Protein AF-A0A357FUF0-F1 (afdb_monomer_lite)

Structure (mmCIF, N/CA/C/O backbone):
data_AF-A0A357FUF0-F1
#
_entry.id   AF-A0A357FUF0-F1
#
loop_
_atom_site.group_PDB
_atom_site.id
_atom_site.type_symbol
_atom_site.label_atom_id
_atom_site.label_alt_id
_atom_site.label_comp_id
_atom_site.label_asym_id
_atom_site.label_entity_id
_atom_site.label_seq_id
_atom_site.pdbx_PDB_ins_code
_atom_site.Cartn_x
_atom_site.Cartn_y
_atom_site.Cartn_z
_atom_site.occupancy
_atom_site.B_iso_or_equiv
_atom_site.auth_seq_id
_atom_site.auth_comp_id
_atom_site.auth_asym_id
_atom_site.auth_atom_id
_atom_site.pdbx_PDB_model_num
ATOM 1 N N . MET A 1 1 ? -9.479 -7.130 1.303 1.00 81.88 1 MET A N 1
ATOM 2 C CA . MET A 1 1 ? -8.203 -7.335 2.029 1.00 81.88 1 MET A CA 1
ATOM 3 C C . MET A 1 1 ? -7.436 -8.595 1.611 1.00 81.88 1 MET A C 1
ATOM 5 O O . MET A 1 1 ? -6.288 -8.447 1.226 1.00 81.88 1 MET A O 1
ATOM 9 N N . ALA A 1 2 ? -8.025 -9.802 1.608 1.00 84.75 2 ALA A N 1
ATOM 10 C CA . ALA A 1 2 ? -7.302 -11.051 1.283 1.00 84.75 2 ALA A CA 1
ATOM 11 C C . ALA A 1 2 ? -6.553 -11.042 -0.071 1.00 84.75 2 ALA A C 1
ATOM 13 O O . ALA A 1 2 ? -5.430 -11.523 -0.164 1.00 84.75 2 ALA A O 1
ATOM 14 N N . VAL A 1 3 ? -7.141 -10.434 -1.108 1.00 88.31 3 VAL A N 1
ATOM 15 C CA . VAL A 1 3 ? -6.499 -10.277 -2.428 1.00 88.31 3 VAL A CA 1
ATOM 16 C C . VAL A 1 3 ? -5.234 -9.406 -2.349 1.00 88.31 3 VAL A C 1
ATOM 18 O O . VAL A 1 3 ? -4.239 -9.716 -2.996 1.00 88.31 3 VAL A O 1
ATOM 21 N N . ILE A 1 4 ? -5.249 -8.348 -1.527 1.00 91.12 4 ILE A N 1
ATOM 22 C CA . ILE A 1 4 ? -4.094 -7.457 -1.325 1.00 91.12 4 ILE A CA 1
ATOM 23 C C . ILE A 1 4 ? -2.978 -8.213 -0.594 1.00 91.12 4 ILE A C 1
ATOM 25 O O . ILE A 1 4 ? -1.833 -8.165 -1.030 1.00 91.12 4 ILE A O 1
ATOM 29 N N . ALA A 1 5 ? -3.312 -8.966 0.460 1.00 91.56 5 ALA A N 1
ATOM 30 C CA . ALA A 1 5 ? -2.346 -9.792 1.188 1.00 91.56 5 ALA A CA 1
ATOM 31 C C . ALA A 1 5 ? -1.693 -10.854 0.280 1.00 91.56 5 ALA A C 1
ATOM 33 O O . ALA A 1 5 ? -0.474 -10.992 0.255 1.00 91.56 5 ALA A O 1
ATOM 34 N N . GLN A 1 6 ? -2.476 -11.543 -0.557 1.00 91.88 6 GLN A N 1
ATOM 35 C CA . GLN A 1 6 ? -1.937 -12.506 -1.525 1.00 91.88 6 GLN A CA 1
ATOM 36 C C . GLN A 1 6 ? -1.002 -11.847 -2.557 1.00 91.88 6 GLN A C 1
ATOM 38 O O . GLN A 1 6 ? 0.036 -12.413 -2.919 1.00 91.88 6 GLN A O 1
ATOM 43 N N . ALA A 1 7 ? -1.361 -10.653 -3.037 1.00 92.88 7 ALA A N 1
ATOM 44 C CA . ALA A 1 7 ? -0.522 -9.890 -3.952 1.00 92.88 7 ALA A CA 1
ATOM 45 C C . ALA A 1 7 ? 0.784 -9.439 -3.279 1.00 92.88 7 ALA A C 1
ATOM 47 O O . ALA A 1 7 ? 1.831 -9.515 -3.914 1.00 92.88 7 ALA A O 1
ATOM 48 N N . LEU A 1 8 ? 0.749 -9.051 -1.999 1.00 94.44 8 LEU A N 1
ATOM 49 C CA . LEU A 1 8 ? 1.936 -8.706 -1.206 1.00 94.44 8 LEU A CA 1
ATOM 50 C C . LEU A 1 8 ? 2.911 -9.884 -1.074 1.00 94.44 8 LEU A C 1
ATOM 52 O O . LEU A 1 8 ? 4.108 -9.705 -1.290 1.00 94.44 8 LEU A O 1
ATOM 56 N N . GLU A 1 9 ? 2.416 -11.093 -0.800 1.00 93.88 9 GLU A N 1
ATOM 57 C CA . GLU A 1 9 ? 3.269 -12.291 -0.732 1.00 93.88 9 GLU A CA 1
ATOM 58 C C . GLU A 1 9 ? 3.878 -12.646 -2.095 1.00 93.88 9 GLU A C 1
ATOM 60 O O . GLU A 1 9 ? 5.072 -12.941 -2.209 1.00 93.88 9 GLU A O 1
ATOM 65 N N . THR A 1 10 ? 3.081 -12.543 -3.162 1.00 93.62 10 THR A N 1
ATOM 66 C CA . THR A 1 10 ? 3.567 -12.741 -4.536 1.00 93.62 10 THR A CA 1
ATOM 67 C C . THR A 1 10 ? 4.626 -11.699 -4.900 1.00 93.62 10 THR A C 1
ATOM 69 O O . THR A 1 10 ? 5.657 -12.037 -5.485 1.00 93.62 10 THR A O 1
ATOM 72 N N . PHE A 1 11 ? 4.397 -10.438 -4.526 1.00 94.56 11 PHE A N 1
ATOM 73 C CA . PHE A 1 11 ? 5.322 -9.334 -4.748 1.00 94.56 11 PHE A CA 1
ATOM 74 C C . PHE A 1 11 ? 6.657 -9.592 -4.046 1.00 94.56 11 PHE A C 1
ATOM 76 O O . PHE A 1 11 ? 7.698 -9.610 -4.702 1.00 94.56 11 PHE A O 1
ATOM 83 N N . LYS A 1 12 ? 6.636 -9.893 -2.742 1.00 93.00 12 LYS A N 1
ATOM 84 C CA . LYS A 1 12 ? 7.844 -10.206 -1.969 1.00 93.00 12 LYS A CA 1
ATOM 85 C C . LYS A 1 12 ? 8.615 -11.384 -2.554 1.00 93.00 12 LYS A C 1
ATOM 87 O O . LYS A 1 12 ? 9.836 -11.311 -2.672 1.00 93.00 12 LYS A O 1
ATOM 92 N N . SER A 1 13 ? 7.927 -12.443 -2.986 1.00 93.19 13 SER A N 1
ATOM 93 C CA . SER A 1 13 ? 8.583 -13.587 -3.630 1.00 93.19 13 SER A CA 1
ATOM 94 C C . SER A 1 13 ? 9.280 -13.223 -4.946 1.00 93.19 13 SER A C 1
ATOM 96 O O . SER A 1 13 ? 10.285 -13.850 -5.278 1.00 93.19 13 SER A O 1
ATOM 98 N N . LYS A 1 14 ? 8.749 -12.264 -5.716 1.00 92.56 14 LYS A N 1
ATOM 99 C CA . LYS A 1 14 ? 9.326 -11.839 -7.002 1.00 92.56 14 LYS A CA 1
ATOM 100 C C . LYS A 1 14 ? 10.436 -10.800 -6.836 1.00 92.56 14 LYS A C 1
ATOM 102 O O . LYS A 1 14 ? 11.434 -10.863 -7.550 1.00 92.56 14 LYS A O 1
ATOM 107 N N . PHE A 1 15 ? 10.261 -9.849 -5.921 1.00 90.94 15 PHE A N 1
ATOM 108 C CA . PHE A 1 15 ? 11.096 -8.647 -5.835 1.00 90.94 15 PHE A CA 1
ATOM 109 C C . PHE A 1 15 ? 11.961 -8.565 -4.569 1.00 90.94 15 PHE A C 1
ATOM 111 O O . PHE A 1 15 ? 12.788 -7.663 -4.454 1.00 90.94 15 PHE A O 1
ATOM 118 N N . GLY A 1 16 ? 11.828 -9.526 -3.652 1.00 89.62 16 GLY A N 1
ATOM 119 C CA . GLY A 1 16 ? 12.708 -9.718 -2.496 1.00 89.62 16 GLY A CA 1
ATOM 120 C C . GLY A 1 16 ? 12.290 -8.991 -1.217 1.00 89.62 16 GLY A C 1
ATOM 121 O O . GLY A 1 16 ? 12.821 -9.311 -0.157 1.00 89.62 16 GLY A O 1
ATOM 122 N N . ASP A 1 17 ? 11.338 -8.060 -1.287 1.00 91.38 17 ASP A N 1
ATOM 123 C CA . ASP A 1 17 ? 10.790 -7.348 -0.128 1.00 91.38 17 ASP A CA 1
ATOM 124 C C . ASP A 1 17 ? 9.350 -6.881 -0.415 1.00 91.38 17 ASP A C 1
ATOM 126 O O . ASP A 1 17 ? 8.888 -6.932 -1.559 1.00 91.38 17 ASP A O 1
ATOM 130 N N . TYR A 1 18 ? 8.631 -6.434 0.613 1.00 93.25 18 TYR A N 1
ATOM 131 C CA . TYR A 1 18 ? 7.331 -5.784 0.444 1.00 93.25 18 TYR A CA 1
ATOM 132 C C . TYR A 1 18 ? 7.490 -4.351 -0.101 1.00 93.25 18 TYR A C 1
ATOM 134 O O . TYR A 1 18 ? 8.562 -3.764 0.039 1.00 93.25 18 TYR A O 1
ATOM 142 N N . PRO A 1 19 ? 6.445 -3.748 -0.699 1.00 93.94 19 PRO A N 1
ATOM 143 C CA . PRO A 1 19 ? 6.462 -2.348 -1.132 1.00 93.94 19 PRO A CA 1
ATOM 144 C C . PRO A 1 19 ? 6.900 -1.391 -0.016 1.00 93.94 19 PRO A C 1
ATOM 146 O O . PRO A 1 19 ? 6.288 -1.377 1.057 1.00 93.94 19 PRO A O 1
ATOM 149 N N . TRP A 1 20 ? 7.929 -0.574 -0.250 1.00 92.00 20 TRP A N 1
ATOM 150 C CA . TRP A 1 20 ? 8.370 0.455 0.694 1.00 92.00 20 TRP A CA 1
ATOM 151 C C . TRP A 1 20 ? 7.418 1.639 0.605 1.00 92.00 20 TRP A C 1
ATOM 153 O O . TRP A 1 20 ? 7.575 2.550 -0.208 1.00 92.00 20 TRP A O 1
ATOM 163 N N . VAL A 1 21 ? 6.372 1.578 1.421 1.00 90.00 21 VAL A N 1
ATOM 164 C CA . VAL A 1 21 ? 5.372 2.628 1.523 1.00 90.00 21 VAL A CA 1
ATOM 165 C C . VAL A 1 21 ? 5.160 2.951 2.994 1.00 90.00 21 VAL A C 1
ATOM 167 O O . VAL A 1 21 ? 4.726 2.107 3.783 1.00 90.00 21 VAL A O 1
ATOM 170 N N . GLY A 1 22 ? 5.492 4.189 3.349 1.00 84.06 22 GLY A N 1
ATOM 171 C CA . GLY A 1 22 ? 5.291 4.731 4.684 1.00 84.06 22 GLY A CA 1
ATOM 172 C C . GLY A 1 22 ? 3.895 5.321 4.862 1.00 84.06 22 GLY A C 1
ATOM 173 O O . GLY A 1 22 ? 3.247 5.755 3.906 1.00 84.06 22 GLY A O 1
ATOM 174 N N . ASN A 1 23 ? 3.458 5.382 6.116 1.00 87.88 23 ASN A N 1
ATOM 175 C CA . ASN A 1 23 ? 2.333 6.203 6.534 1.00 87.88 23 ASN A CA 1
ATOM 176 C C . ASN A 1 23 ? 2.728 6.925 7.834 1.00 87.88 23 ASN A C 1
ATOM 178 O O . ASN A 1 23 ? 2.756 6.287 8.885 1.00 87.88 23 ASN A O 1
ATOM 182 N N . PRO A 1 24 ? 3.067 8.226 7.779 1.00 83.75 24 PRO A N 1
ATOM 183 C CA . PRO A 1 24 ? 3.619 8.926 8.937 1.00 83.75 24 PRO A CA 1
ATOM 184 C C . PRO A 1 24 ? 2.588 9.145 10.052 1.00 83.75 24 PRO A C 1
ATOM 186 O O . PRO A 1 24 ? 2.967 9.299 11.210 1.00 83.75 24 PRO A O 1
ATOM 189 N N . ASP A 1 25 ? 1.294 9.170 9.717 1.00 89.69 25 ASP A N 1
ATOM 190 C CA . ASP A 1 25 ? 0.205 9.347 10.677 1.00 89.69 25 ASP A CA 1
ATOM 191 C C . ASP A 1 25 ? -1.109 8.813 10.090 1.00 89.69 25 ASP A C 1
ATOM 193 O O . ASP A 1 25 ? -1.676 9.423 9.175 1.00 89.69 25 ASP A O 1
ATOM 197 N N . VAL A 1 26 ? -1.600 7.689 10.627 1.00 91.31 26 VAL A N 1
ATOM 198 C CA . VAL A 1 26 ? -2.821 7.019 10.151 1.00 91.31 26 VAL A CA 1
ATOM 199 C C . VAL A 1 26 ? -4.104 7.748 10.553 1.00 91.31 26 VAL A C 1
ATOM 201 O O . VAL A 1 26 ? -5.164 7.458 9.994 1.00 91.31 26 VAL A O 1
ATOM 204 N N . SER A 1 27 ? -4.031 8.711 11.477 1.00 92.50 27 SER A N 1
ATOM 205 C CA . SER A 1 27 ? -5.185 9.539 11.846 1.00 92.50 27 SER A CA 1
ATOM 206 C C . SER A 1 27 ? -5.544 10.549 10.752 1.00 92.50 27 SER A C 1
ATOM 208 O O . SER A 1 27 ? -6.679 11.021 10.680 1.00 92.50 27 SER A O 1
ATOM 210 N N . VAL A 1 28 ? -4.604 10.841 9.845 1.00 94.06 28 VAL A N 1
ATOM 211 C CA . VAL A 1 28 ? -4.774 11.802 8.753 1.00 94.06 28 VAL A CA 1
ATOM 212 C C . VAL A 1 28 ? -5.232 11.082 7.474 1.00 94.06 28 VAL A C 1
ATOM 214 O O . VAL A 1 28 ? -4.451 10.337 6.872 1.00 94.06 28 VAL A O 1
ATOM 217 N N . PRO A 1 29 ? -6.451 11.345 6.956 1.00 92.19 29 PRO A N 1
ATOM 218 C CA . PRO A 1 29 ? -6.970 10.661 5.767 1.00 92.19 29 PRO A CA 1
ATOM 219 C C . PRO A 1 29 ? -6.086 10.798 4.523 1.00 92.19 29 PRO A C 1
ATOM 221 O O . PRO A 1 29 ? -5.932 9.842 3.770 1.00 92.19 29 PRO A O 1
ATOM 224 N N . ALA A 1 30 ? -5.458 11.960 4.321 1.00 92.44 30 ALA A N 1
ATOM 225 C CA . ALA A 1 30 ? -4.557 12.177 3.191 1.00 92.44 30 ALA A CA 1
ATOM 226 C C . ALA A 1 30 ? -3.350 11.222 3.215 1.00 92.44 30 ALA A C 1
ATOM 228 O O . ALA A 1 30 ? -2.961 10.706 2.169 1.00 92.44 30 ALA A O 1
ATOM 229 N N . ASN A 1 31 ? -2.801 10.927 4.398 1.00 92.50 31 ASN A N 1
ATOM 230 C CA . ASN A 1 31 ? -1.686 9.992 4.538 1.00 92.50 31 ASN A CA 1
ATOM 231 C C . ASN A 1 31 ? -2.122 8.560 4.219 1.00 92.50 31 ASN A C 1
ATOM 233 O O . ASN A 1 31 ? -1.425 7.867 3.482 1.00 92.50 31 ASN A O 1
ATOM 237 N N . ARG A 1 32 ? -3.304 8.142 4.699 1.00 92.62 32 ARG A N 1
ATOM 238 C CA . ARG A 1 32 ? -3.899 6.831 4.373 1.00 92.62 32 ARG A CA 1
ATOM 239 C C . ARG A 1 32 ? -4.138 6.666 2.874 1.00 92.62 32 ARG A C 1
ATOM 241 O O . ARG A 1 32 ? -3.770 5.648 2.298 1.00 92.62 32 ARG A O 1
ATOM 248 N N . ASN A 1 33 ? -4.698 7.687 2.230 1.00 92.56 33 ASN A N 1
ATOM 249 C CA . ASN A 1 33 ? -4.950 7.667 0.792 1.00 92.56 33 ASN A CA 1
ATOM 250 C C . ASN A 1 33 ? -3.639 7.571 0.003 1.00 92.56 33 ASN A C 1
ATOM 252 O O . ASN A 1 33 ? -3.538 6.771 -0.923 1.00 92.56 33 ASN A O 1
ATOM 256 N N . ASN A 1 34 ? -2.619 8.340 0.398 1.00 90.50 34 ASN A N 1
ATOM 257 C CA . ASN A 1 34 ? -1.307 8.316 -0.245 1.00 90.50 34 ASN A CA 1
ATOM 258 C C . ASN A 1 34 ? -0.594 6.971 -0.056 1.00 90.50 34 ASN A C 1
ATOM 260 O O . ASN A 1 34 ? -0.029 6.450 -1.018 1.00 90.50 34 ASN A O 1
ATOM 264 N N . SER A 1 35 ? -0.640 6.387 1.146 1.00 91.31 35 SER A N 1
ATOM 265 C CA . SER A 1 35 ? -0.002 5.094 1.407 1.00 91.31 35 SER A CA 1
ATOM 266 C C . SER A 1 35 ? -0.726 3.954 0.679 1.00 91.31 35 SER A C 1
ATOM 268 O O . SER A 1 35 ? -0.094 3.114 0.043 1.00 91.31 35 SER A O 1
ATOM 270 N N . SER A 1 36 ? -2.058 3.970 0.652 1.00 92.69 36 SER A N 1
ATOM 271 C CA . SER A 1 36 ? -2.855 3.012 -0.121 1.00 92.69 36 SER A CA 1
ATOM 272 C C . SER A 1 36 ? -2.621 3.145 -1.633 1.00 92.69 36 SER A C 1
ATOM 274 O O . SER A 1 36 ? -2.473 2.148 -2.343 1.00 92.69 36 SER A O 1
ATOM 276 N N . HIS A 1 37 ? -2.495 4.378 -2.132 1.00 91.06 37 HIS A N 1
ATOM 277 C CA . HIS A 1 37 ? -2.155 4.653 -3.526 1.00 91.06 37 HIS A CA 1
ATOM 278 C C . HIS A 1 37 ? -0.749 4.152 -3.898 1.00 91.06 37 HIS A C 1
ATOM 280 O O . HIS A 1 37 ? -0.585 3.501 -4.931 1.00 91.06 37 HIS A O 1
ATOM 286 N N . GLY A 1 38 ? 0.259 4.416 -3.058 1.00 90.94 38 GLY A N 1
ATOM 287 C CA . GLY A 1 38 ? 1.628 3.926 -3.252 1.00 90.94 38 GLY A CA 1
ATOM 288 C C . GLY A 1 38 ? 1.703 2.397 -3.258 1.00 90.94 38 GLY A C 1
ATOM 289 O O . GLY A 1 38 ? 2.331 1.802 -4.137 1.00 90.94 38 GLY A O 1
ATOM 290 N N . LEU A 1 39 ? 0.976 1.745 -2.343 1.00 93.38 39 LEU A N 1
ATOM 291 C CA . LEU A 1 39 ? 0.858 0.289 -2.330 1.00 93.38 39 LEU A CA 1
ATOM 292 C C . LEU A 1 39 ? 0.283 -0.218 -3.656 1.00 93.38 39 LEU A C 1
ATOM 294 O O . LEU A 1 39 ? 0.863 -1.103 -4.283 1.00 93.38 39 LEU A O 1
ATOM 298 N N . MET A 1 40 ? -0.833 0.359 -4.105 1.00 91.94 40 MET A N 1
ATOM 299 C CA . MET A 1 40 ? -1.461 -0.044 -5.358 1.00 91.94 40 MET A CA 1
ATOM 300 C C . MET A 1 40 ? -0.516 0.126 -6.544 1.00 91.94 40 MET A C 1
ATOM 302 O O . MET A 1 40 ? -0.323 -0.831 -7.288 1.00 91.94 40 MET A O 1
ATOM 306 N N . LYS A 1 41 ? 0.106 1.303 -6.695 1.00 89.94 41 LYS A N 1
ATOM 307 C CA . LYS A 1 41 ? 1.093 1.580 -7.751 1.00 89.94 41 LYS A CA 1
ATOM 308 C C . LYS A 1 41 ? 2.188 0.528 -7.809 1.00 89.94 41 LYS A C 1
ATOM 310 O O . LYS A 1 41 ? 2.548 0.075 -8.893 1.00 89.94 41 LYS A O 1
ATOM 315 N N . THR A 1 42 ? 2.686 0.130 -6.648 1.00 92.38 42 THR A N 1
ATOM 316 C CA . THR A 1 42 ? 3.740 -0.874 -6.554 1.00 92.38 42 THR A CA 1
ATOM 317 C C . THR A 1 42 ? 3.231 -2.255 -6.981 1.00 92.38 42 THR A C 1
ATOM 319 O O . THR A 1 42 ? 3.850 -2.913 -7.814 1.00 92.38 42 THR A O 1
ATOM 322 N N . LEU A 1 43 ? 2.055 -2.673 -6.499 1.00 92.88 43 LEU A N 1
ATOM 323 C CA . LEU A 1 43 ? 1.467 -3.977 -6.838 1.00 92.88 43 LEU A CA 1
ATOM 324 C C . LEU A 1 43 ? 1.051 -4.103 -8.311 1.00 92.88 43 LEU A C 1
ATOM 326 O O . LEU A 1 43 ? 1.047 -5.209 -8.851 1.00 92.88 43 LEU A O 1
ATOM 330 N N . VAL A 1 44 ? 0.724 -2.990 -8.969 1.00 90.50 44 VAL A N 1
ATOM 331 C CA . VAL A 1 44 ? 0.397 -2.961 -10.403 1.00 90.50 44 VAL A CA 1
ATOM 332 C C . VAL A 1 44 ? 1.601 -2.654 -11.305 1.00 90.50 44 VAL A C 1
ATOM 334 O O . VAL A 1 44 ? 1.420 -2.417 -12.494 1.00 90.50 44 VAL A O 1
ATOM 337 N N . GLY A 1 45 ? 2.826 -2.656 -10.764 1.00 89.88 45 GLY A N 1
ATOM 338 C CA . GLY A 1 45 ? 4.073 -2.569 -11.540 1.00 89.88 45 GLY A CA 1
ATOM 339 C C . GLY A 1 45 ? 4.550 -1.154 -11.892 1.00 89.88 45 GLY A C 1
ATOM 340 O O . GLY A 1 45 ? 5.575 -0.999 -12.551 1.00 89.88 45 GLY A O 1
ATOM 341 N N . TRP A 1 46 ? 3.854 -0.107 -11.443 1.00 89.69 46 TRP A N 1
ATOM 342 C CA . TRP A 1 46 ? 4.185 1.299 -11.733 1.00 89.69 46 TRP A CA 1
ATOM 343 C C . TRP A 1 46 ? 5.258 1.896 -10.830 1.00 89.69 46 TRP A C 1
ATOM 345 O O . TRP A 1 46 ? 5.820 2.948 -11.136 1.00 89.69 46 TRP A O 1
ATOM 355 N N . GLN A 1 47 ? 5.540 1.225 -9.723 1.00 90.75 47 GLN A N 1
ATOM 356 C CA . GLN A 1 47 ? 6.518 1.641 -8.739 1.00 90.75 47 GLN A CA 1
ATOM 357 C C . GLN A 1 47 ? 7.349 0.424 -8.329 1.00 90.75 47 GLN A C 1
ATOM 359 O O . GLN A 1 47 ? 6.828 -0.684 -8.208 1.00 90.75 47 GLN A O 1
ATOM 364 N N . ALA A 1 48 ? 8.652 0.617 -8.166 1.00 92.12 48 ALA A N 1
ATOM 365 C CA . ALA A 1 48 ? 9.562 -0.402 -7.669 1.00 92.12 48 ALA A CA 1
ATOM 366 C C . ALA A 1 48 ? 9.418 -0.591 -6.150 1.00 92.12 48 ALA A C 1
ATOM 368 O O . ALA A 1 48 ? 8.799 0.219 -5.461 1.00 92.12 48 ALA A O 1
ATOM 369 N N . VAL A 1 49 ? 10.068 -1.633 -5.623 1.00 92.56 49 VAL A N 1
ATOM 370 C CA . VAL A 1 49 ? 10.113 -1.948 -4.183 1.00 92.56 49 VAL A CA 1
ATOM 371 C C . VAL A 1 49 ? 10.487 -0.732 -3.337 1.00 92.56 49 VAL A C 1
ATOM 373 O O . VAL A 1 49 ? 9.844 -0.484 -2.331 1.00 92.56 49 VAL A O 1
ATOM 376 N N . ASP A 1 50 ? 11.494 0.034 -3.758 1.00 91.12 50 ASP A N 1
ATOM 377 C CA . ASP A 1 50 ? 12.067 1.174 -3.031 1.00 91.12 50 ASP A CA 1
ATOM 378 C C . ASP A 1 50 ? 11.314 2.498 -3.242 1.00 91.12 50 ASP A C 1
ATOM 380 O O . ASP A 1 50 ? 11.802 3.565 -2.871 1.00 91.12 50 ASP A O 1
ATOM 384 N N . GLY A 1 51 ? 10.150 2.444 -3.889 1.00 89.69 51 GLY A N 1
ATOM 385 C CA . GLY A 1 51 ? 9.345 3.612 -4.202 1.00 89.69 51 GLY A CA 1
ATOM 386 C C . GLY A 1 51 ? 9.730 4.337 -5.496 1.00 89.69 51 GLY A C 1
ATOM 387 O O . GLY A 1 51 ? 9.081 5.332 -5.836 1.00 89.69 51 GLY A O 1
ATOM 388 N N . THR A 1 52 ? 10.726 3.862 -6.253 1.00 91.19 52 THR A N 1
ATOM 389 C CA . THR A 1 52 ? 11.099 4.470 -7.541 1.00 91.19 52 THR A CA 1
ATOM 390 C C . THR A 1 52 ? 9.968 4.320 -8.560 1.00 91.19 52 THR A C 1
ATOM 392 O O . THR A 1 52 ? 9.536 3.210 -8.855 1.00 91.19 52 THR A O 1
ATOM 395 N N . GLN A 1 53 ? 9.485 5.436 -9.108 1.00 90.12 53 GLN A N 1
ATOM 396 C CA . GLN A 1 53 ? 8.406 5.460 -10.106 1.00 90.12 53 GLN A CA 1
ATOM 397 C C . GLN A 1 53 ? 8.900 5.015 -11.490 1.00 90.12 53 GLN A C 1
ATOM 399 O O . GLN A 1 53 ? 10.091 5.141 -11.791 1.00 90.12 53 GLN A O 1
ATOM 404 N N . ASP A 1 54 ? 7.991 4.549 -12.352 1.00 89.62 54 ASP A N 1
ATOM 405 C CA . ASP A 1 54 ? 8.306 4.259 -13.757 1.00 89.62 54 ASP A CA 1
ATOM 406 C C . ASP A 1 54 ? 8.989 5.448 -14.454 1.00 89.62 54 ASP A C 1
ATOM 408 O O . ASP A 1 54 ? 8.644 6.615 -14.257 1.00 89.62 54 ASP A O 1
ATOM 412 N N . GLY A 1 55 ? 10.030 5.146 -15.229 1.00 88.88 55 GLY A N 1
ATOM 413 C CA . GLY A 1 55 ? 10.887 6.134 -15.878 1.00 88.88 55 GLY A CA 1
ATOM 414 C C . GLY A 1 55 ? 11.838 6.886 -14.936 1.00 88.88 55 GLY A C 1
ATOM 415 O O . GLY A 1 55 ? 12.742 7.567 -15.430 1.00 88.88 55 GLY A O 1
ATOM 416 N N . GLY A 1 56 ? 11.671 6.749 -13.619 1.00 90.25 56 GLY A N 1
ATOM 417 C CA . GLY A 1 56 ? 12.509 7.345 -12.585 1.00 90.25 56 GLY A CA 1
ATOM 418 C C . GLY A 1 56 ? 13.831 6.608 -12.370 1.00 90.25 56 GLY A C 1
ATOM 419 O O . GLY A 1 56 ? 14.047 5.500 -12.861 1.00 90.25 56 GLY A O 1
ATOM 420 N N . THR A 1 57 ? 14.724 7.234 -11.606 1.00 93.25 57 THR A N 1
ATOM 421 C CA . THR A 1 57 ? 16.043 6.694 -11.256 1.00 93.25 57 THR A CA 1
ATOM 422 C C . THR A 1 57 ? 16.161 6.602 -9.742 1.00 93.25 57 THR A C 1
ATOM 424 O O . THR A 1 57 ? 15.882 7.579 -9.049 1.00 93.25 57 THR A O 1
ATOM 427 N N . ASN A 1 58 ? 16.584 5.447 -9.234 1.00 90.38 58 ASN A N 1
ATOM 428 C CA . ASN A 1 58 ? 16.716 5.216 -7.799 1.00 90.38 58 ASN A CA 1
ATOM 429 C C . ASN A 1 58 ? 18.005 5.810 -7.202 1.00 90.38 58 ASN A C 1
ATOM 431 O O . ASN A 1 58 ? 18.863 6.335 -7.918 1.00 90.38 58 ASN A O 1
ATOM 435 N N . SER A 1 59 ? 18.181 5.676 -5.882 1.00 87.44 59 SER A N 1
ATOM 436 C CA . SER A 1 59 ? 19.361 6.176 -5.152 1.00 87.44 59 SER A CA 1
ATOM 437 C C . SER A 1 59 ? 20.692 5.555 -5.601 1.00 87.44 59 SER A C 1
ATOM 439 O O . SER A 1 59 ? 21.750 6.122 -5.339 1.00 87.44 59 SER A O 1
ATOM 441 N N . LEU A 1 60 ? 20.660 4.426 -6.317 1.00 89.44 60 LEU A N 1
ATOM 442 C CA . LEU A 1 60 ? 21.833 3.769 -6.903 1.00 89.44 60 LEU A CA 1
ATOM 443 C C . LEU A 1 60 ? 22.089 4.179 -8.362 1.00 89.44 60 LEU A C 1
ATOM 445 O O . LEU A 1 60 ? 22.928 3.576 -9.032 1.00 89.44 60 LEU A O 1
ATOM 449 N N . GLY A 1 61 ? 21.351 5.160 -8.890 1.00 91.62 61 GLY A N 1
ATOM 450 C CA . GLY A 1 61 ? 21.480 5.605 -10.277 1.00 91.62 61 GLY A CA 1
ATOM 451 C C . GLY A 1 61 ? 20.880 4.636 -11.302 1.00 91.62 61 GLY A C 1
ATOM 452 O O . GLY A 1 61 ? 21.126 4.790 -12.499 1.00 91.62 61 GLY A O 1
ATOM 453 N N . LYS A 1 62 ? 20.100 3.635 -10.873 1.00 90.69 62 LYS A N 1
ATOM 454 C CA . LYS A 1 62 ? 19.436 2.688 -11.777 1.00 90.69 62 LYS A CA 1
ATOM 455 C C . LYS A 1 62 ? 18.064 3.210 -12.173 1.00 90.69 62 LYS A C 1
ATOM 457 O O . LYS A 1 62 ? 17.256 3.554 -11.315 1.00 90.69 62 LYS A O 1
ATOM 462 N N . LYS A 1 63 ? 17.800 3.229 -13.479 1.00 92.94 63 LYS A N 1
ATOM 463 C CA . LYS A 1 63 ? 16.488 3.576 -14.019 1.00 92.94 63 LYS A CA 1
ATOM 464 C C . LYS A 1 63 ? 15.511 2.418 -13.813 1.00 92.94 63 LYS A C 1
ATOM 466 O O . LYS A 1 63 ? 15.831 1.285 -14.173 1.00 92.94 63 LYS A O 1
ATOM 471 N N . PHE A 1 64 ? 14.333 2.708 -13.275 1.00 91.25 64 PHE A N 1
ATOM 472 C CA . PHE A 1 64 ? 13.219 1.770 -13.234 1.00 91.25 64 PHE A CA 1
ATOM 473 C C . PHE A 1 64 ? 12.395 1.888 -14.519 1.00 91.25 64 PHE A C 1
ATOM 475 O O . PHE A 1 64 ? 12.206 2.972 -15.072 1.00 91.25 64 PHE A O 1
ATOM 482 N N . THR A 1 65 ? 11.965 0.743 -15.032 1.00 89.00 65 THR A N 1
ATOM 483 C CA . THR A 1 65 ? 11.018 0.631 -16.143 1.00 89.00 65 THR A CA 1
ATOM 484 C C . THR A 1 65 ? 9.877 -0.240 -15.652 1.00 89.00 65 THR A C 1
ATOM 486 O O . THR A 1 65 ? 10.138 -1.191 -14.914 1.00 89.00 65 THR A O 1
ATOM 489 N N . HIS A 1 66 ? 8.658 0.106 -16.051 1.00 86.25 66 HIS A N 1
ATOM 490 C CA . HIS A 1 66 ? 7.417 -0.534 -15.646 1.00 86.25 66 HIS A CA 1
ATOM 491 C C . HIS A 1 66 ? 7.544 -2.062 -15.520 1.00 86.25 66 HIS A C 1
ATOM 493 O O . HIS A 1 66 ? 8.059 -2.739 -16.416 1.00 86.25 66 HIS A O 1
ATOM 499 N N . GLY A 1 67 ? 7.104 -2.579 -14.373 1.00 84.75 67 GLY A N 1
ATOM 500 C CA . GLY A 1 67 ? 7.166 -3.990 -14.012 1.00 84.75 67 GLY A CA 1
ATOM 501 C C . GLY A 1 67 ? 5.905 -4.769 -14.384 1.00 84.75 67 GLY A C 1
ATOM 502 O O . GLY A 1 67 ? 4.952 -4.242 -14.941 1.00 84.75 67 GLY A O 1
ATOM 503 N N . GLU A 1 68 ? 5.889 -6.056 -14.050 1.00 85.06 68 GLU A N 1
ATOM 504 C CA . GLU A 1 68 ? 4.688 -6.886 -14.173 1.00 85.06 68 GLU A CA 1
ATOM 505 C C . GLU A 1 68 ? 3.714 -6.580 -13.024 1.00 85.06 68 GLU A C 1
ATOM 507 O O . GLU A 1 68 ? 4.127 -6.518 -11.863 1.00 85.06 68 GLU A O 1
ATOM 512 N N . SER A 1 69 ? 2.418 -6.453 -13.326 1.00 88.56 69 SER A N 1
ATOM 513 C CA . SER A 1 69 ? 1.387 -6.406 -12.286 1.00 88.56 69 SER A CA 1
ATOM 514 C C . SER A 1 69 ? 1.264 -7.764 -11.591 1.00 88.56 69 SER A C 1
ATOM 516 O O . SER A 1 69 ? 1.112 -8.798 -12.241 1.00 88.56 69 SER A O 1
ATOM 518 N N . VAL A 1 70 ? 1.280 -7.767 -10.259 1.00 90.50 70 VAL A N 1
ATOM 519 C CA . VAL A 1 70 ? 0.988 -8.955 -9.434 1.00 90.50 70 VAL A CA 1
ATOM 520 C C . VAL A 1 70 ? -0.432 -8.938 -8.873 1.00 90.50 70 VAL A C 1
ATOM 522 O O . VAL A 1 70 ? -0.820 -9.841 -8.132 1.00 90.50 70 VAL A O 1
ATOM 525 N N . LEU A 1 71 ? -1.204 -7.904 -9.210 1.00 88.19 71 LEU A N 1
ATOM 526 C CA . LEU A 1 71 ? -2.531 -7.670 -8.678 1.00 88.19 71 LEU A CA 1
ATOM 527 C C . LEU A 1 71 ? -3.565 -7.547 -9.794 1.00 88.19 71 LEU A C 1
ATOM 529 O O . LEU A 1 71 ? -3.452 -6.735 -10.710 1.00 88.19 71 LEU A O 1
ATOM 533 N N . ASP A 1 72 ? -4.632 -8.321 -9.646 1.00 83.44 72 ASP A N 1
ATOM 534 C CA . ASP A 1 72 ? -5.839 -8.190 -10.447 1.00 83.44 72 ASP A CA 1
ATOM 535 C C . ASP A 1 72 ? -6.793 -7.189 -9.778 1.00 83.44 72 ASP A C 1
ATOM 537 O O . ASP A 1 72 ? -7.531 -7.524 -8.847 1.00 83.44 72 ASP A O 1
ATOM 541 N N . VAL A 1 73 ? -6.747 -5.940 -10.246 1.00 81.75 73 VAL A N 1
ATOM 542 C CA . VAL A 1 73 ? -7.537 -4.819 -9.709 1.00 81.75 73 VAL A CA 1
ATOM 543 C C . VAL A 1 73 ? -9.045 -5.000 -9.884 1.00 81.75 73 VAL A C 1
ATOM 545 O O . VAL A 1 73 ? -9.809 -4.417 -9.122 1.00 81.75 73 VAL A O 1
ATOM 548 N N . SER A 1 74 ? -9.492 -5.852 -10.816 1.00 82.62 74 SER A N 1
ATOM 549 C CA . SER A 1 74 ? -10.924 -6.115 -11.038 1.00 82.62 74 SER A CA 1
ATOM 550 C C . SER A 1 74 ? -11.605 -6.810 -9.852 1.00 82.62 74 SER A C 1
ATOM 552 O O . SER A 1 74 ? -12.830 -6.827 -9.749 1.00 82.62 74 SER A O 1
ATOM 554 N N . LYS A 1 75 ? -10.810 -7.372 -8.934 1.00 84.19 75 LYS A N 1
ATOM 555 C CA . LYS A 1 75 ? -11.270 -8.061 -7.721 1.00 84.19 75 LYS A CA 1
ATOM 556 C C . LYS A 1 75 ? -11.333 -7.152 -6.493 1.00 84.19 75 LYS A C 1
ATOM 558 O O . LYS A 1 75 ? -11.546 -7.649 -5.386 1.00 84.19 75 LYS A O 1
ATOM 563 N N . LEU A 1 76 ? -11.093 -5.853 -6.658 1.00 85.62 76 LEU A N 1
ATOM 564 C CA . LEU A 1 76 ? -11.004 -4.886 -5.570 1.00 85.62 76 LEU A CA 1
ATOM 565 C C . LEU A 1 76 ? -11.918 -3.685 -5.805 1.00 85.62 76 LEU A C 1
ATOM 567 O O . LEU A 1 76 ? -12.193 -3.303 -6.938 1.00 85.62 76 LEU A O 1
ATOM 571 N N . SER A 1 77 ? -12.342 -3.070 -4.702 1.00 87.44 77 SER A N 1
ATOM 572 C CA . SER A 1 77 ? -12.978 -1.756 -4.714 1.00 87.44 77 SER A CA 1
ATOM 573 C C . SER A 1 77 ? -11.907 -0.667 -4.728 1.00 87.44 77 SER A C 1
ATOM 575 O O . SER A 1 77 ? -10.911 -0.749 -3.999 1.00 87.44 77 SER A O 1
ATOM 577 N N . LEU A 1 78 ? -12.113 0.346 -5.567 1.00 85.12 78 LEU A N 1
ATOM 578 C CA . LEU A 1 78 ? -11.207 1.475 -5.752 1.00 85.12 78 LEU A CA 1
ATOM 579 C C . LEU A 1 78 ? -11.932 2.792 -5.453 1.00 85.12 78 LEU A C 1
ATOM 581 O O . LEU A 1 78 ? -13.155 2.874 -5.557 1.00 85.12 78 LEU A O 1
ATOM 585 N N . SER A 1 79 ? -11.180 3.832 -5.093 1.00 83.94 79 SER A N 1
ATOM 586 C CA . SER A 1 79 ? -11.729 5.180 -4.871 1.00 83.94 79 SER A CA 1
ATOM 587 C C . SER A 1 79 ? -12.175 5.889 -6.153 1.00 83.94 79 SER A C 1
ATOM 589 O O . SER A 1 79 ? -12.992 6.806 -6.099 1.00 83.94 79 SER A O 1
ATOM 591 N N . LEU A 1 80 ? -11.630 5.474 -7.294 1.00 81.81 80 LEU A N 1
ATOM 592 C CA . LEU A 1 80 ? -11.949 5.950 -8.635 1.00 81.81 80 LEU A CA 1
ATOM 593 C C . LEU A 1 80 ? -11.942 4.760 -9.594 1.00 81.81 80 LEU A C 1
ATOM 595 O O . LEU A 1 80 ? -11.282 3.753 -9.327 1.00 81.81 80 LEU A O 1
ATOM 599 N N . ASP A 1 81 ? -12.644 4.897 -10.716 1.00 78.69 81 ASP A N 1
ATOM 600 C CA . ASP A 1 81 ? -12.641 3.880 -11.763 1.00 78.69 81 ASP A CA 1
ATOM 601 C C . ASP A 1 81 ? -11.219 3.632 -12.275 1.00 78.69 81 ASP A C 1
ATOM 603 O O . ASP A 1 81 ? -10.446 4.566 -12.518 1.00 78.69 81 ASP A O 1
ATOM 607 N N . TRP A 1 82 ? -10.878 2.353 -12.449 1.00 74.69 82 TRP A N 1
ATOM 608 C CA . TRP A 1 82 ? -9.600 1.977 -13.035 1.00 74.69 82 TRP A CA 1
ATOM 609 C C . TRP A 1 82 ? -9.518 2.496 -14.478 1.00 74.69 82 TRP A C 1
ATOM 611 O O . TRP A 1 82 ? -10.485 2.332 -15.231 1.00 74.69 82 TRP A O 1
ATOM 621 N N . PRO A 1 83 ? -8.394 3.106 -14.898 1.00 68.38 83 PRO A N 1
ATOM 622 C CA . PRO A 1 83 ? -8.244 3.574 -16.268 1.00 68.38 83 PRO A CA 1
ATOM 623 C C . PRO A 1 83 ? -8.477 2.442 -17.280 1.00 68.38 83 PRO A C 1
ATOM 625 O O . PRO A 1 83 ? -7.907 1.359 -17.180 1.00 68.38 83 PRO A O 1
ATOM 628 N N . VAL A 1 84 ? -9.328 2.708 -18.275 1.00 59.25 84 VAL A N 1
ATOM 629 C CA . VAL A 1 84 ? -9.776 1.716 -19.277 1.00 59.25 84 VAL A CA 1
ATOM 630 C C . VAL A 1 84 ? -8.815 1.609 -20.473 1.00 59.25 84 VAL A C 1
ATOM 632 O O . VAL A 1 84 ? -9.008 0.783 -21.360 1.00 59.25 84 VAL A O 1
ATOM 635 N N . VAL A 1 85 ? -7.795 2.467 -20.529 1.00 54.38 85 VAL A N 1
ATOM 636 C CA . VAL A 1 85 ? -6.808 2.528 -21.614 1.00 54.38 85 VAL A CA 1
ATOM 637 C C . VAL A 1 85 ? -5.427 2.227 -21.051 1.00 54.38 85 VAL A C 1
ATOM 639 O O . VAL A 1 85 ? -4.983 2.921 -20.141 1.00 54.38 85 VAL A O 1
ATOM 642 N N . ASP A 1 86 ? -4.723 1.263 -21.653 1.00 49.38 86 ASP A N 1
ATOM 643 C CA . ASP A 1 86 ? -3.346 0.864 -21.300 1.00 49.38 86 ASP A CA 1
ATOM 644 C C . ASP A 1 86 ? -2.344 2.040 -21.295 1.00 49.38 86 ASP A C 1
ATOM 646 O O . ASP A 1 86 ? -1.270 1.954 -20.706 1.00 49.38 86 ASP A O 1
ATOM 650 N N . THR A 1 87 ? -2.688 3.155 -21.951 1.00 45.47 87 THR A N 1
ATOM 651 C CA . THR A 1 87 ? -1.898 4.393 -21.997 1.00 45.47 87 THR A CA 1
ATOM 652 C C . THR A 1 87 ? -2.066 5.311 -20.781 1.00 45.47 87 THR A C 1
ATOM 654 O O . THR A 1 87 ? -1.223 6.184 -20.592 1.00 45.47 87 THR A O 1
ATOM 657 N N . GLU A 1 88 ? -3.089 5.129 -19.936 1.00 45.09 88 GLU A N 1
ATOM 658 C CA . GLU A 1 88 ? -3.166 5.745 -18.594 1.00 45.09 88 GLU A CA 1
ATOM 659 C C . GLU A 1 88 ? -2.377 4.866 -17.619 1.00 45.09 88 GLU A C 1
ATOM 661 O O . GLU A 1 88 ? -2.869 4.181 -16.722 1.00 45.09 88 GLU A O 1
ATOM 666 N N . ALA A 1 89 ? -1.091 4.869 -17.930 1.00 50.94 89 ALA A N 1
ATOM 667 C CA . ALA A 1 89 ? -0.010 4.058 -17.443 1.00 50.94 89 ALA A CA 1
ATOM 668 C C . ALA A 1 89 ? 0.414 4.529 -16.034 1.00 50.94 89 ALA A C 1
ATOM 670 O O . ALA A 1 89 ? 1.498 5.038 -15.795 1.00 50.94 89 ALA A O 1
ATOM 671 N N . SER A 1 90 ? -0.533 4.486 -15.110 1.00 59.75 90 SER A N 1
ATOM 672 C CA . SER A 1 90 ? -0.410 4.657 -13.666 1.00 59.75 90 SER A CA 1
ATOM 673 C C . SER A 1 90 ? -1.846 4.817 -13.185 1.00 59.75 90 SER A C 1
ATOM 675 O O . SER A 1 90 ? -2.589 5.593 -13.787 1.00 59.75 90 SER A O 1
ATOM 677 N N . PRO A 1 91 ? -2.259 4.195 -12.070 1.00 67.50 91 PRO A N 1
ATOM 678 C CA . PRO A 1 91 ? -3.467 4.654 -11.397 1.00 67.50 91 PRO A CA 1
ATOM 679 C C . PRO A 1 91 ? -3.393 6.177 -11.231 1.00 67.50 91 PRO A C 1
ATOM 681 O O . PRO A 1 91 ? -2.313 6.698 -10.906 1.00 67.50 91 PRO A O 1
ATOM 684 N N . SER A 1 92 ? -4.501 6.887 -11.485 1.00 65.1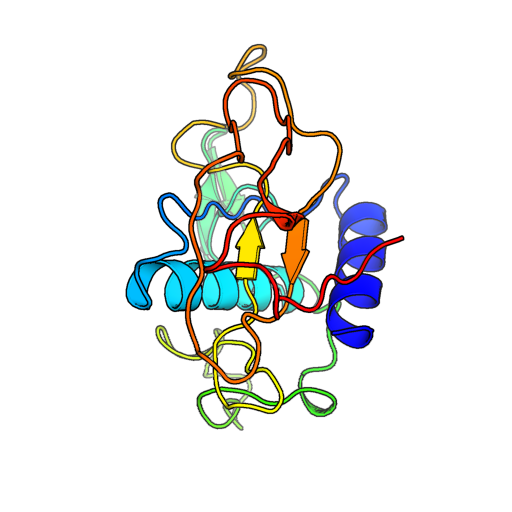2 92 SER A N 1
ATOM 685 C CA . SER A 1 92 ? -4.554 8.345 -11.314 1.00 65.12 92 SER A CA 1
ATOM 686 C C . SER A 1 92 ? -3.968 8.708 -9.948 1.00 65.12 92 SER A C 1
ATOM 688 O O . SER A 1 92 ? -4.076 7.909 -9.014 1.00 65.12 92 SER A O 1
ATOM 690 N N . GLY A 1 93 ? -3.341 9.882 -9.807 1.00 66.00 93 GLY A N 1
ATOM 691 C CA . GLY A 1 93 ? -2.602 10.270 -8.590 1.00 66.00 93 GLY A CA 1
ATOM 692 C C . GLY A 1 93 ? -3.404 10.248 -7.276 1.00 66.00 93 GLY A C 1
ATOM 693 O O . GLY A 1 93 ? -2.859 10.569 -6.227 1.00 66.00 93 GLY A O 1
ATOM 694 N N . THR A 1 94 ? -4.686 9.894 -7.335 1.00 74.44 94 THR A N 1
ATOM 695 C CA . THR A 1 94 ? -5.643 9.831 -6.234 1.00 74.44 94 THR A CA 1
ATOM 696 C C . THR A 1 94 ? -6.417 8.507 -6.149 1.00 74.44 94 THR A C 1
ATOM 698 O O . THR A 1 94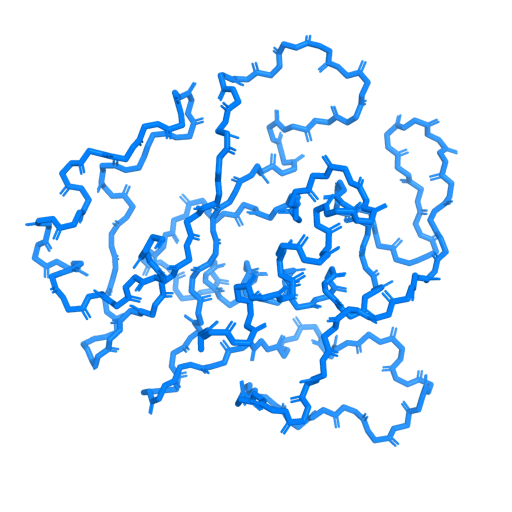 ? -7.256 8.376 -5.260 1.00 74.44 94 THR A O 1
ATOM 701 N N . THR A 1 95 ? -6.182 7.523 -7.029 1.00 87.44 95 THR A N 1
ATOM 702 C CA . THR A 1 95 ? -6.858 6.209 -6.945 1.00 87.44 95 THR A CA 1
ATOM 703 C C . THR A 1 95 ? -6.225 5.364 -5.839 1.00 87.44 95 THR A C 1
ATOM 705 O O . THR A 1 95 ? -5.006 5.293 -5.761 1.00 87.44 95 THR A O 1
ATOM 708 N N . TYR A 1 96 ? -7.004 4.693 -4.997 1.00 89.44 96 TYR A N 1
ATOM 709 C CA . TYR A 1 96 ? -6.499 3.819 -3.931 1.00 89.44 96 TYR A CA 1
ATOM 710 C C . TYR A 1 96 ? -7.494 2.703 -3.598 1.00 89.44 96 TYR A C 1
ATOM 712 O O . TYR A 1 96 ? -8.656 2.770 -4.002 1.00 89.44 96 TYR A O 1
ATOM 720 N N . PHE A 1 97 ? -7.045 1.681 -2.860 1.00 91.25 97 PHE A N 1
ATOM 721 C CA . PHE A 1 97 ? -7.908 0.579 -2.433 1.00 91.25 97 PHE A CA 1
ATOM 722 C C . PHE A 1 97 ? -8.864 1.028 -1.337 1.00 91.25 97 PHE A C 1
ATOM 724 O O . PHE A 1 97 ? -8.420 1.549 -0.310 1.00 91.25 97 PHE A O 1
ATOM 731 N N . THR A 1 98 ? -10.153 0.759 -1.525 1.00 92.88 98 THR A N 1
ATOM 732 C CA . THR A 1 98 ? -11.191 1.064 -0.541 1.00 92.88 98 THR A CA 1
ATOM 733 C C . THR A 1 98 ? -11.678 -0.191 0.171 1.00 92.88 98 THR A C 1
ATOM 735 O O . THR A 1 98 ? -11.774 -1.278 -0.405 1.00 92.88 98 THR A O 1
ATOM 738 N N . ASP A 1 99 ? -11.963 -0.042 1.456 1.00 92.94 99 ASP A N 1
ATOM 739 C CA . ASP A 1 99 ? -12.612 -1.049 2.280 1.00 92.94 99 ASP A CA 1
ATOM 740 C C . ASP A 1 99 ? -14.150 -1.011 2.105 1.00 92.94 99 ASP A C 1
ATOM 742 O O . ASP A 1 99 ? -14.673 -0.162 1.375 1.00 92.94 99 ASP A O 1
ATOM 746 N N . PRO A 1 100 ? -14.912 -1.932 2.733 1.00 91.81 100 PRO A N 1
ATOM 747 C CA . PRO A 1 100 ? -16.373 -1.969 2.608 1.00 91.81 100 PRO A CA 1
ATOM 748 C C . PRO A 1 100 ? -17.104 -0.698 3.066 1.00 91.81 100 PRO A C 1
ATOM 750 O O . PRO A 1 100 ? -18.263 -0.510 2.699 1.00 91.81 100 PRO A O 1
ATOM 753 N N . TRP A 1 101 ? -16.450 0.161 3.851 1.00 92.94 101 TRP A N 1
ATOM 754 C CA . TRP A 1 101 ? -16.990 1.430 4.342 1.00 92.94 101 TRP A CA 1
ATOM 755 C C . TRP A 1 101 ? -16.541 2.627 3.497 1.00 92.94 101 TRP A C 1
ATOM 757 O O . TRP A 1 101 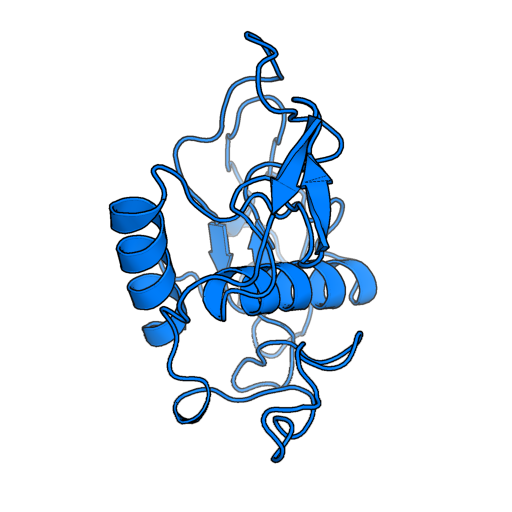? -16.915 3.761 3.786 1.00 92.94 101 TRP A O 1
ATOM 767 N N . GLY A 1 102 ? -15.785 2.386 2.421 1.00 91.38 102 GLY A N 1
ATOM 768 C CA . GLY A 1 102 ? -15.280 3.419 1.520 1.00 91.38 102 GLY A CA 1
ATOM 769 C C . GLY A 1 102 ? -14.006 4.103 2.015 1.00 91.38 102 GLY A C 1
ATOM 770 O O . GLY A 1 102 ? -13.543 5.049 1.378 1.00 91.38 102 GLY A O 1
ATOM 771 N N . ASN A 1 103 ? -13.415 3.631 3.113 1.00 94.06 103 ASN A N 1
ATOM 772 C CA . ASN A 1 103 ? -12.163 4.165 3.628 1.00 94.06 103 ASN A CA 1
ATOM 773 C C . ASN A 1 103 ? -10.970 3.526 2.915 1.00 94.06 103 ASN A C 1
ATOM 775 O O . ASN A 1 103 ? -11.036 2.387 2.457 1.00 94.06 103 ASN A O 1
ATOM 779 N N . ALA A 1 104 ? -9.849 4.242 2.827 1.00 94.19 104 ALA A N 1
ATOM 780 C CA . ALA A 1 104 ? -8.623 3.663 2.294 1.00 94.19 104 ALA A CA 1
ATOM 781 C C . ALA A 1 104 ? -8.111 2.535 3.202 1.00 94.19 104 ALA A C 1
ATOM 783 O O . ALA A 1 104 ? -7.986 2.724 4.413 1.00 94.19 104 ALA A O 1
ATOM 784 N N . TYR A 1 105 ? -7.740 1.396 2.609 1.00 94.00 105 TYR A N 1
ATOM 785 C CA . TYR A 1 105 ? -6.951 0.394 3.329 1.00 94.00 105 TYR A CA 1
ATOM 786 C C . TYR A 1 105 ? -5.632 1.008 3.792 1.00 94.00 105 TYR A C 1
ATOM 788 O O . TYR A 1 105 ? -4.925 1.635 3.001 1.00 94.00 105 TYR A O 1
ATOM 796 N N . VAL A 1 106 ? -5.284 0.795 5.057 1.00 93.12 106 VAL A N 1
ATOM 797 C CA . VAL A 1 106 ? -4.038 1.291 5.629 1.00 93.12 106 VAL A CA 1
ATOM 798 C C . VAL A 1 106 ? -2.973 0.222 5.486 1.00 93.12 106 VAL A C 1
ATOM 800 O O . VAL A 1 106 ? -3.122 -0.890 5.984 1.00 93.12 106 VAL A O 1
ATOM 803 N N . TYR A 1 107 ? -1.893 0.588 4.805 1.00 92.25 107 TYR A N 1
ATOM 804 C CA . TYR A 1 107 ? -0.675 -0.199 4.689 1.00 92.25 107 TYR A CA 1
ATOM 805 C C . TYR A 1 107 ? 0.495 0.583 5.270 1.00 92.25 107 TYR A C 1
ATOM 807 O O . TYR A 1 107 ? 0.648 1.774 4.975 1.00 92.25 107 TYR A O 1
ATOM 815 N N . ILE A 1 108 ? 1.296 -0.096 6.089 1.00 89.06 108 ILE A N 1
ATOM 816 C CA . ILE A 1 108 ? 2.465 0.470 6.755 1.00 89.06 108 ILE A CA 1
ATOM 817 C C . ILE A 1 108 ? 3.614 -0.526 6.634 1.00 89.06 108 ILE A C 1
ATOM 819 O O . ILE A 1 108 ? 3.522 -1.666 7.097 1.00 89.06 108 ILE A O 1
ATOM 823 N N . TYR A 1 109 ? 4.703 -0.084 6.014 1.00 88.75 109 TYR A N 1
ATOM 824 C CA . TYR A 1 109 ? 5.963 -0.814 5.978 1.00 88.75 109 TYR A CA 1
ATOM 825 C C . TYR A 1 109 ? 7.141 0.165 6.097 1.00 88.75 109 TYR A C 1
ATOM 827 O O . TYR A 1 109 ? 7.075 1.097 6.891 1.00 88.75 109 TYR A O 1
ATOM 835 N N . LYS A 1 110 ? 8.232 -0.050 5.360 1.00 86.19 110 LYS A N 1
ATOM 836 C CA . LYS A 1 110 ? 9.383 0.849 5.301 1.00 86.19 110 LYS A CA 1
ATOM 837 C C . LYS A 1 110 ? 8.988 2.174 4.655 1.00 86.19 110 LYS A C 1
ATOM 839 O O . LYS A 1 110 ? 8.495 2.202 3.529 1.00 86.19 110 LYS A O 1
ATOM 844 N N . ASP A 1 111 ? 9.254 3.272 5.354 1.00 79.62 111 ASP A N 1
ATOM 845 C CA . ASP A 1 111 ? 9.135 4.616 4.797 1.00 79.62 111 ASP A CA 1
ATOM 846 C C . ASP A 1 111 ? 10.392 4.963 3.983 1.00 79.62 111 ASP A C 1
ATOM 848 O O . ASP A 1 111 ? 11.513 4.935 4.495 1.00 79.62 111 ASP A O 1
ATOM 852 N N . THR A 1 112 ? 10.207 5.325 2.714 1.00 78.25 112 THR A N 1
ATOM 853 C CA . THR A 1 112 ? 11.281 5.713 1.783 1.00 78.25 112 THR A CA 1
ATOM 854 C C . THR A 1 112 ? 12.024 6.990 2.187 1.00 78.25 112 THR A C 1
ATOM 856 O O . THR A 1 112 ? 13.108 7.260 1.681 1.00 78.25 112 THR A O 1
ATOM 859 N N . SER A 1 113 ? 11.462 7.803 3.087 1.00 79.12 113 SER A N 1
ATOM 860 C CA . SER A 1 113 ? 12.151 8.964 3.666 1.00 79.12 113 SER A CA 1
ATOM 861 C C . SER A 1 113 ? 13.212 8.569 4.699 1.00 79.12 113 SER A C 1
ATOM 863 O O . SER A 1 113 ? 14.175 9.309 4.900 1.00 79.12 113 SER A O 1
ATOM 865 N N . SER A 1 114 ? 13.063 7.398 5.327 1.00 77.00 114 SER A N 1
ATOM 866 C CA . SER A 1 114 ? 13.989 6.858 6.330 1.00 77.00 114 SER A CA 1
ATOM 867 C C . SER A 1 114 ? 14.795 5.651 5.835 1.00 77.00 114 SER A C 1
ATOM 869 O O . SER A 1 114 ? 15.804 5.304 6.448 1.00 77.00 114 SER A O 1
ATOM 871 N N . HIS A 1 115 ? 14.404 5.050 4.705 1.00 78.19 115 HIS A N 1
ATOM 872 C CA . HIS A 1 115 ? 15.055 3.889 4.098 1.00 78.19 115 HIS A CA 1
ATOM 873 C C . HIS A 1 115 ? 15.466 4.186 2.653 1.00 78.19 115 HIS A C 1
ATOM 875 O O . HIS A 1 115 ? 14.651 4.592 1.831 1.00 78.19 115 HIS A O 1
ATOM 881 N N . THR A 1 116 ? 16.737 3.945 2.323 1.00 79.81 116 THR A N 1
ATOM 882 C CA . THR A 1 116 ? 17.277 4.112 0.963 1.00 79.81 116 THR A CA 1
ATOM 883 C C . THR A 1 116 ? 18.080 2.884 0.550 1.00 79.81 116 THR A C 1
ATOM 885 O O . THR A 1 116 ? 18.734 2.250 1.381 1.00 79.81 116 THR A O 1
ATOM 888 N N . LEU A 1 117 ? 18.053 2.534 -0.742 1.00 81.25 117 LEU A N 1
ATOM 889 C CA . LEU A 1 117 ? 18.842 1.408 -1.242 1.00 81.25 117 LEU A CA 1
ATOM 890 C C . LEU A 1 117 ? 20.341 1.655 -1.059 1.00 81.25 117 LEU A C 1
ATOM 892 O O . LEU A 1 117 ? 20.844 2.735 -1.368 1.00 81.25 117 LEU A O 1
ATOM 896 N N . GLY A 1 118 ? 21.054 0.605 -0.649 1.00 72.75 118 GLY A N 1
ATOM 897 C CA . GLY A 1 118 ? 22.513 0.601 -0.548 1.00 72.75 118 GLY A CA 1
ATOM 898 C C . GLY A 1 118 ? 23.081 1.269 0.702 1.00 72.75 118 GLY A C 1
ATOM 899 O O . GLY A 1 118 ? 24.302 1.324 0.819 1.00 72.75 118 GLY A O 1
ATOM 900 N N . THR A 1 119 ? 22.235 1.722 1.633 1.00 70.38 119 THR A N 1
ATOM 901 C CA . THR A 1 119 ? 22.658 2.247 2.938 1.00 70.38 119 THR A CA 1
ATOM 902 C C . THR A 1 119 ? 22.395 1.190 4.017 1.00 70.38 119 THR A C 1
ATOM 904 O O . THR A 1 119 ? 21.248 1.025 4.431 1.00 70.38 119 THR A O 1
ATOM 907 N N . PRO A 1 120 ? 23.415 0.443 4.483 1.00 56.41 120 PRO A N 1
ATOM 908 C CA . PRO A 1 120 ? 23.257 -0.460 5.617 1.00 56.41 120 PRO A CA 1
ATOM 909 C C . PRO A 1 120 ? 23.042 0.365 6.892 1.00 56.41 120 PRO A C 1
ATOM 911 O O . PRO A 1 120 ? 23.839 1.258 7.177 1.00 56.41 120 PRO A O 1
ATOM 914 N N . GLY A 1 121 ? 22.007 0.051 7.675 1.00 54.53 121 GLY A N 1
ATOM 915 C CA . GLY A 1 121 ? 21.793 0.670 8.990 1.00 54.53 121 GLY A CA 1
ATOM 916 C C . GLY A 1 121 ? 20.841 1.869 9.021 1.00 54.53 121 GLY A C 1
ATOM 917 O O . GLY A 1 121 ? 21.113 2.839 9.726 1.00 54.53 121 GLY A O 1
ATOM 918 N N . GLY A 1 122 ? 19.709 1.790 8.310 1.00 58.34 122 GLY A N 1
ATOM 919 C CA . GLY A 1 122 ? 18.520 2.567 8.692 1.00 58.34 122 GLY A CA 1
ATOM 920 C C . GLY A 1 122 ? 18.040 2.212 10.117 1.00 58.34 122 GLY A C 1
ATOM 921 O O . GLY A 1 122 ? 18.643 1.347 10.762 1.00 58.34 122 GLY A O 1
ATOM 922 N N . PRO A 1 123 ? 16.982 2.862 10.650 1.00 56.75 123 PRO A N 1
ATOM 923 C CA . PRO A 1 123 ? 16.341 2.401 11.889 1.00 56.75 123 PRO A CA 1
ATOM 924 C C . PRO A 1 123 ? 16.033 0.892 11.821 1.00 56.75 123 PRO A C 1
ATOM 926 O O . PRO A 1 123 ? 15.980 0.330 10.728 1.00 56.75 123 PRO A O 1
ATOM 929 N N . TRP A 1 124 ? 15.877 0.228 12.974 1.00 58.44 124 TRP A N 1
ATOM 930 C CA . TRP A 1 124 ? 15.615 -1.218 13.033 1.00 58.44 124 TRP A CA 1
ATOM 931 C C . TRP A 1 124 ? 14.548 -1.613 12.007 1.00 58.44 124 TRP A C 1
ATOM 933 O O . TRP A 1 124 ? 13.472 -1.019 11.960 1.00 58.44 124 TRP A O 1
ATOM 943 N N . GLU A 1 125 ? 14.864 -2.593 11.160 1.00 61.31 125 GLU A N 1
ATOM 944 C CA . GLU A 1 125 ? 13.990 -2.939 10.045 1.00 61.31 125 GLU A CA 1
ATOM 945 C C . GLU A 1 125 ? 12.746 -3.671 10.551 1.00 61.31 125 GLU A C 1
ATOM 947 O O . GLU A 1 125 ? 12.838 -4.715 11.200 1.00 61.31 125 GLU A O 1
ATOM 952 N N . ARG A 1 126 ? 11.561 -3.161 10.199 1.00 69.81 126 ARG A N 1
ATOM 953 C CA . ARG A 1 126 ? 10.324 -3.929 10.344 1.00 69.81 126 ARG A CA 1
ATOM 954 C C . ARG A 1 126 ? 10.415 -5.172 9.441 1.00 69.81 126 ARG A C 1
ATOM 956 O O . ARG A 1 126 ? 10.640 -5.051 8.236 1.00 69.81 126 ARG A O 1
ATOM 963 N N . PHE A 1 127 ? 10.230 -6.370 10.003 1.00 72.12 127 PHE A N 1
ATOM 964 C CA . PHE A 1 127 ? 10.324 -7.641 9.252 1.00 72.12 127 PHE A CA 1
ATOM 965 C C . PHE A 1 127 ? 9.037 -8.030 8.512 1.00 72.12 127 PHE A C 1
ATOM 967 O O . PHE A 1 127 ? 9.047 -8.952 7.694 1.00 72.12 127 PHE A O 1
ATOM 974 N N . GLY A 1 128 ? 7.933 -7.338 8.790 1.00 82.44 128 GLY A N 1
ATOM 975 C CA . GLY A 1 128 ? 6.625 -7.562 8.177 1.00 82.44 128 GLY A CA 1
ATOM 976 C C . GLY A 1 128 ? 5.915 -6.246 7.890 1.00 82.44 128 GLY A C 1
ATOM 977 O O . GLY A 1 128 ? 6.361 -5.191 8.330 1.00 82.44 128 GLY A O 1
ATOM 978 N N . TYR A 1 129 ? 4.824 -6.296 7.141 1.00 88.50 129 TYR A N 1
ATOM 979 C CA . TYR A 1 129 ? 3.953 -5.143 6.925 1.00 88.50 129 TYR A CA 1
ATOM 980 C C . TYR A 1 129 ? 2.785 -5.161 7.914 1.00 88.50 129 TYR A C 1
ATOM 982 O O . TYR A 1 129 ? 2.468 -6.194 8.495 1.00 88.50 129 TYR A O 1
ATOM 990 N N . ILE A 1 130 ? 2.118 -4.019 8.064 1.00 89.25 130 ILE A N 1
ATOM 991 C CA . ILE A 1 130 ? 0.823 -3.917 8.739 1.00 89.25 130 ILE A CA 1
ATOM 992 C C . ILE A 1 130 ? -0.207 -3.556 7.671 1.00 89.25 130 ILE A C 1
ATOM 994 O O . ILE A 1 130 ? -0.019 -2.574 6.950 1.00 89.25 130 ILE A O 1
ATOM 998 N N . LEU A 1 131 ? -1.280 -4.340 7.560 1.00 92.06 131 LEU A N 1
ATOM 999 C CA . LEU A 1 131 ? -2.399 -4.078 6.655 1.00 92.06 131 LEU A CA 1
ATOM 1000 C C . LEU A 1 131 ? -3.722 -4.213 7.411 1.00 92.06 131 LEU A C 1
ATOM 1002 O O . LEU A 1 131 ? -3.999 -5.249 8.016 1.00 92.06 131 LEU A O 1
ATOM 1006 N N . PHE A 1 132 ? -4.548 -3.171 7.355 1.00 92.44 132 PHE A N 1
ATOM 1007 C CA . PHE A 1 132 ? -5.859 -3.175 7.998 1.00 92.44 132 PHE A CA 1
ATOM 1008 C C . PHE A 1 132 ? -6.854 -2.227 7.318 1.00 92.44 132 PHE A C 1
ATOM 1010 O O . PHE A 1 132 ? -6.483 -1.310 6.583 1.00 92.44 132 PHE A O 1
ATOM 1017 N N . SER A 1 133 ? -8.140 -2.474 7.550 1.00 94.12 133 SER A N 1
ATOM 1018 C CA . SER A 1 133 ? -9.231 -1.520 7.319 1.00 94.12 133 SER A CA 1
ATOM 1019 C C . SER A 1 133 ? -9.518 -0.774 8.616 1.00 94.12 133 SER A C 1
ATOM 1021 O O . SER A 1 133 ? -9.463 -1.386 9.680 1.00 94.12 133 SER A O 1
ATOM 1023 N N . ILE A 1 134 ? -9.850 0.514 8.510 1.00 93.75 134 ILE A N 1
ATOM 1024 C CA . ILE A 1 134 ? -10.180 1.378 9.656 1.00 93.75 134 ILE A CA 1
ATOM 1025 C C . ILE A 1 1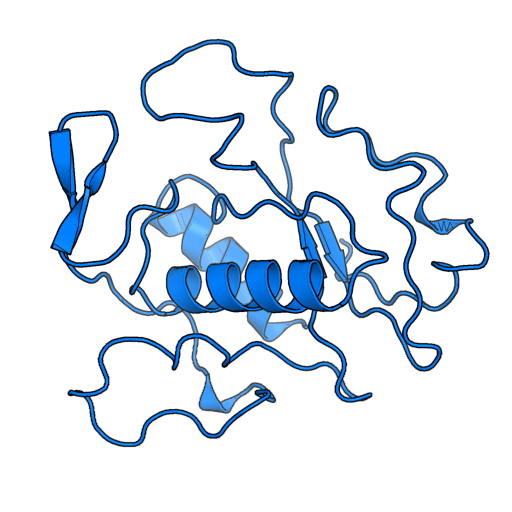34 ? -11.641 1.268 10.105 1.00 93.75 134 ILE A C 1
ATOM 1027 O O . ILE A 1 134 ? -12.146 2.125 10.816 1.00 93.75 134 ILE A O 1
ATOM 1031 N N . GLY A 1 135 ? -12.353 0.267 9.590 1.00 91.81 135 GLY A N 1
ATOM 1032 C CA . GLY A 1 135 ? -13.700 -0.023 10.037 1.00 91.81 135 GLY A CA 1
ATOM 1033 C C . GLY A 1 135 ? -14.738 1.067 9.726 1.00 91.81 135 GLY A C 1
ATOM 1034 O O . GLY A 1 135 ? -14.515 1.979 8.918 1.00 91.81 135 GLY A O 1
ATOM 1035 N N . PRO A 1 136 ? -15.939 0.917 10.310 1.00 93.25 136 PRO A N 1
ATOM 1036 C CA . PRO A 1 136 ? -17.063 1.825 10.115 1.00 93.25 136 PRO A CA 1
ATOM 1037 C C . PRO A 1 136 ? -16.891 3.207 10.747 1.00 93.25 136 PRO A C 1
ATOM 1039 O O . PRO A 1 136 ? -17.561 4.137 10.293 1.00 93.25 136 PRO A O 1
ATOM 1042 N N . ASP A 1 137 ? -16.082 3.364 11.799 1.00 92.75 137 ASP A N 1
ATOM 1043 C CA . ASP A 1 137 ? -15.977 4.648 12.500 1.00 92.75 137 ASP A CA 1
ATOM 1044 C C . ASP A 1 137 ? -15.015 5.643 11.814 1.00 92.75 137 ASP A C 1
ATOM 1046 O O . ASP A 1 137 ? -15.057 6.848 12.089 1.00 92.75 137 ASP A O 1
ATOM 1050 N N . ALA A 1 138 ? -14.226 5.136 10.855 1.00 91.31 138 ALA A N 1
ATOM 1051 C CA . ALA A 1 138 ? -13.247 5.846 10.037 1.00 91.31 138 ALA A CA 1
ATOM 1052 C C . ALA A 1 138 ? -12.089 6.497 10.820 1.00 91.31 138 ALA A C 1
ATOM 1054 O O . ALA A 1 138 ? -11.375 7.371 10.289 1.00 91.31 138 ALA A O 1
ATOM 1055 N N . LYS A 1 139 ? -11.875 6.067 12.062 1.00 92.94 139 LYS A N 1
ATOM 1056 C CA . LYS A 1 139 ? -10.800 6.521 12.934 1.00 92.94 139 LYS A CA 1
ATOM 1057 C C . LYS A 1 139 ? -9.647 5.533 12.917 1.00 92.94 139 LYS A C 1
ATOM 1059 O O . LYS A 1 139 ? -9.766 4.385 12.529 1.00 92.94 139 LYS A O 1
ATOM 1064 N N . ALA A 1 140 ? -8.473 6.072 13.203 1.00 92.31 140 ALA A N 1
ATOM 1065 C CA . ALA A 1 140 ? -7.268 5.300 13.432 1.00 92.31 140 ALA A CA 1
ATOM 1066 C C . ALA A 1 140 ? -6.277 6.200 14.165 1.00 92.31 140 ALA A C 1
ATOM 1068 O O . ALA A 1 140 ? -6.249 7.412 13.936 1.00 92.31 140 ALA A O 1
ATOM 1069 N N . SER A 1 141 ? -5.420 5.617 14.989 1.00 91.75 141 SER A N 1
ATOM 1070 C CA . SER A 1 141 ? -4.342 6.332 15.668 1.00 91.75 141 SER A CA 1
ATOM 1071 C C . SER A 1 141 ? -3.032 5.588 15.507 1.00 91.75 141 SER A C 1
ATOM 1073 O O . SER A 1 141 ? -2.981 4.404 15.811 1.00 91.75 141 SER A O 1
ATOM 1075 N N . SER A 1 142 ? -1.954 6.276 15.114 1.00 88.88 142 SER A N 1
ATOM 1076 C CA . SER A 1 142 ? -0.608 5.682 15.026 1.00 88.88 142 SER A CA 1
ATOM 1077 C C . SER A 1 142 ? 0.001 5.364 16.398 1.00 88.88 142 SER A C 1
ATOM 1079 O O . SER A 1 142 ? 1.098 4.810 16.466 1.00 88.88 142 SER A O 1
ATOM 1081 N N . THR A 1 143 ? -0.660 5.728 17.503 1.00 88.94 143 THR A N 1
ATOM 1082 C CA . THR A 1 143 ? -0.172 5.442 18.855 1.00 88.94 143 THR A CA 1
ATOM 1083 C C . THR A 1 143 ? 0.054 3.942 19.040 1.00 88.94 143 THR A C 1
ATOM 1085 O O . THR A 1 143 ? -0.846 3.134 18.836 1.00 88.94 143 THR A O 1
ATOM 1088 N N . GLY A 1 14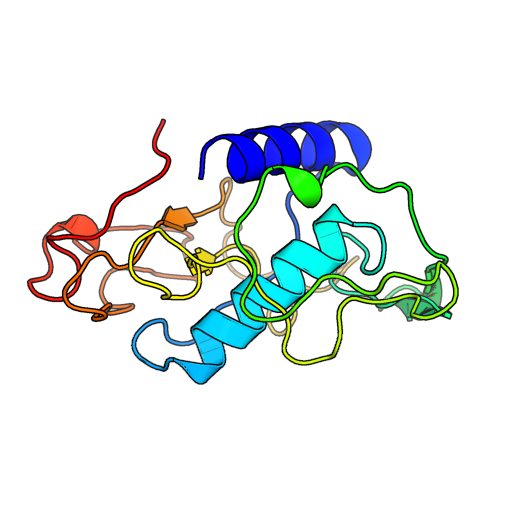4 ? 1.271 3.575 19.442 1.00 83.50 144 GLY A N 1
ATOM 1089 C CA . GLY A 1 144 ? 1.678 2.177 19.598 1.00 83.50 144 GLY A CA 1
ATOM 1090 C C . GLY A 1 144 ? 2.336 1.566 18.357 1.00 83.50 144 GLY A C 1
ATOM 1091 O O . GLY A 1 144 ? 2.788 0.430 18.434 1.00 83.50 144 GLY A O 1
ATOM 1092 N N . ILE A 1 145 ? 2.450 2.297 17.241 1.00 82.88 145 ILE A N 1
ATOM 1093 C CA . ILE A 1 145 ? 3.320 1.924 16.117 1.00 82.88 145 ILE A CA 1
ATOM 1094 C C . ILE A 1 145 ? 4.643 2.668 16.261 1.00 82.88 145 ILE A C 1
ATOM 1096 O O . ILE A 1 145 ? 4.686 3.898 16.230 1.00 82.88 145 ILE A O 1
ATOM 1100 N N . VAL A 1 146 ? 5.736 1.921 16.387 1.00 75.75 146 VAL A N 1
ATOM 1101 C CA . VAL A 1 146 ? 7.077 2.490 16.520 1.00 75.75 146 VAL A CA 1
ATOM 1102 C C . VAL A 1 146 ? 7.898 2.138 15.283 1.00 75.75 146 VAL A C 1
ATOM 1104 O O . VAL A 1 146 ? 8.446 1.047 15.178 1.00 75.75 146 VAL A O 1
ATOM 1107 N N . GLU A 1 147 ? 8.012 3.075 14.337 1.00 69.50 147 GLU A N 1
ATOM 1108 C CA . GLU A 1 147 ? 8.799 2.878 13.103 1.00 69.50 147 GLU A CA 1
ATOM 1109 C C . GLU A 1 147 ? 10.275 2.575 13.385 1.00 69.50 147 GLU A C 1
ATOM 1111 O O . GLU A 1 147 ? 10.905 1.816 12.658 1.00 69.50 147 GLU A O 1
ATOM 1116 N N . THR A 1 148 ? 10.840 3.138 14.457 1.00 66.50 148 THR A N 1
ATOM 1117 C CA . THR A 1 148 ? 12.263 2.972 14.774 1.00 66.50 148 THR A CA 1
ATOM 1118 C C . THR A 1 148 ? 12.630 1.594 15.302 1.00 66.50 148 THR A C 1
ATOM 1120 O O . THR A 1 148 ? 13.803 1.243 15.215 1.00 66.50 148 THR A O 1
ATOM 1123 N N . SER A 1 149 ? 11.676 0.847 15.867 1.00 66.88 149 SER A N 1
ATOM 1124 C CA . SER A 1 149 ? 11.865 -0.526 16.357 1.00 66.88 149 SER A CA 1
ATOM 1125 C C . SER A 1 149 ? 11.086 -1.563 15.544 1.00 66.88 149 SER A C 1
ATOM 1127 O O . SER A 1 149 ? 11.292 -2.759 15.733 1.00 66.88 149 SER A O 1
ATOM 1129 N N . GLY A 1 150 ? 10.179 -1.127 14.665 1.00 66.62 150 GLY A N 1
ATOM 1130 C CA . GLY A 1 150 ? 9.221 -1.989 13.975 1.00 66.62 150 GLY A CA 1
ATOM 1131 C C . GLY A 1 150 ? 8.148 -2.584 14.895 1.00 66.62 150 GLY A C 1
ATOM 1132 O O . GLY A 1 150 ? 7.347 -3.394 14.430 1.00 66.62 150 GLY A O 1
ATOM 1133 N N . GLU A 1 151 ? 8.121 -2.201 16.174 1.00 74.50 151 GLU A N 1
ATOM 1134 C CA . GLU A 1 151 ? 7.221 -2.755 17.183 1.00 74.50 151 GLU A CA 1
ATOM 1135 C C . GLU A 1 151 ? 5.805 -2.186 17.037 1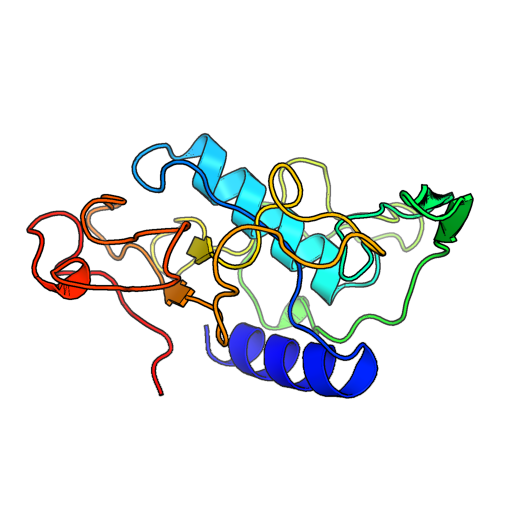.00 74.50 151 GLU A C 1
ATOM 1137 O O . GLU A 1 151 ? 5.608 -0.985 16.823 1.00 74.50 151 GLU A O 1
ATOM 1142 N N . VAL A 1 152 ? 4.815 -3.069 17.167 1.00 78.62 152 VAL A N 1
ATOM 1143 C CA . VAL A 1 152 ? 3.396 -2.721 17.267 1.00 78.62 152 VAL A CA 1
ATOM 1144 C C . VAL A 1 152 ? 2.937 -3.154 18.652 1.00 78.62 152 VAL A C 1
ATOM 1146 O O . VAL A 1 152 ? 2.819 -4.349 18.914 1.00 78.62 152 VAL A O 1
ATOM 1149 N N . THR A 1 153 ? 2.737 -2.191 19.547 1.00 81.75 153 THR A N 1
ATOM 1150 C CA . THR A 1 153 ? 2.360 -2.442 20.944 1.00 81.75 153 THR A CA 1
ATOM 1151 C C . THR A 1 153 ? 0.848 -2.320 21.123 1.00 81.75 153 THR A C 1
ATOM 1153 O O . THR A 1 153 ? 0.081 -2.950 20.392 1.00 81.75 153 THR A O 1
ATOM 1156 N N . ASP A 1 154 ? 0.393 -1.475 22.048 1.00 83.12 154 ASP A N 1
ATOM 1157 C CA . ASP A 1 154 ? -1.002 -1.237 22.425 1.00 83.12 154 ASP A CA 1
ATOM 1158 C C . ASP A 1 154 ? -1.855 -0.613 21.297 1.00 83.12 154 ASP A C 1
ATOM 1160 O O . ASP A 1 154 ? -2.924 -0.063 21.551 1.00 83.12 154 ASP A O 1
ATOM 1164 N N . PHE A 1 155 ? -1.407 -0.689 20.040 1.00 84.62 155 PHE A N 1
ATOM 1165 C CA . PHE A 1 155 ? -2.086 -0.182 18.852 1.00 84.62 155 PHE A CA 1
ATOM 1166 C C . PHE A 1 155 ? -3.496 -0.760 18.712 1.00 84.62 155 PHE A C 1
ATOM 1168 O O . PHE A 1 155 ? -4.446 -0.006 18.531 1.00 84.62 155 PHE A O 1
ATOM 1175 N N . LYS A 1 156 ? -3.646 -2.086 18.847 1.00 82.81 156 LYS A N 1
ATOM 1176 C CA . LYS A 1 156 ? -4.930 -2.791 18.663 1.00 82.81 156 LYS A CA 1
ATOM 1177 C C . LYS A 1 156 ? -5.945 -2.540 19.785 1.00 82.81 156 LYS A C 1
ATOM 1179 O O . LYS A 1 156 ? -7.109 -2.884 19.628 1.00 82.81 156 LYS A O 1
ATOM 1184 N N . VAL A 1 157 ? -5.506 -1.998 20.924 1.00 85.38 157 VAL A N 1
ATOM 1185 C CA . VAL A 1 157 ? -6.366 -1.749 22.097 1.00 85.38 157 VAL A CA 1
ATOM 1186 C C . VAL A 1 157 ? -6.727 -0.274 22.272 1.00 85.38 157 VAL A C 1
ATOM 1188 O O . VAL A 1 157 ? -7.419 0.061 23.228 1.00 85.38 157 VAL A O 1
ATOM 1191 N N . GLN A 1 158 ? -6.265 0.609 21.378 1.00 88.06 158 GLN A N 1
ATOM 1192 C CA . GLN A 1 158 ? -6.691 2.009 21.377 1.00 88.06 158 GLN A CA 1
ATOM 1193 C C . GLN A 1 158 ? -8.166 2.114 20.984 1.00 88.06 158 GLN A C 1
ATOM 1195 O O . GLN A 1 158 ? -8.605 1.420 20.068 1.00 88.06 158 GLN A O 1
ATOM 1200 N N . ASP A 1 159 ? -8.896 3.041 21.607 1.00 90.50 159 ASP A N 1
ATOM 1201 C CA . ASP A 1 159 ? -10.309 3.296 21.291 1.00 90.50 159 ASP A CA 1
ATOM 1202 C C . ASP A 1 159 ? -10.516 3.620 19.803 1.00 90.50 159 ASP A C 1
ATOM 1204 O O . ASP A 1 159 ? -11.456 3.121 19.197 1.00 90.50 159 ASP A O 1
ATOM 1208 N N . ASP A 1 160 ? -9.602 4.390 19.201 1.00 91.19 160 ASP A N 1
ATOM 1209 C CA . ASP A 1 160 ? -9.644 4.763 17.778 1.00 91.19 160 ASP A CA 1
ATOM 1210 C C . ASP A 1 160 ? -9.237 3.625 16.823 1.00 91.19 160 ASP A C 1
ATOM 1212 O O . ASP A 1 160 ? -9.257 3.824 15.616 1.00 91.19 160 ASP A O 1
ATOM 1216 N N . ASN A 1 161 ? -8.787 2.475 17.337 1.00 89.50 161 ASN A N 1
ATOM 1217 C CA . ASN A 1 161 ? -8.337 1.331 16.537 1.00 89.50 161 ASN A CA 1
ATOM 1218 C C . ASN A 1 161 ? -9.120 0.044 16.848 1.00 89.50 161 ASN A C 1
ATOM 1220 O O . ASN A 1 161 ? -8.793 -1.013 16.309 1.00 89.50 161 ASN A O 1
ATOM 1224 N N . ILE A 1 162 ? -10.103 0.094 17.751 1.00 87.44 162 ILE A N 1
ATOM 1225 C CA . ILE A 1 162 ? -10.771 -1.100 18.288 1.00 87.44 162 ILE A CA 1
ATOM 1226 C C . ILE A 1 162 ? -11.639 -1.819 17.246 1.00 87.44 162 ILE A C 1
ATOM 1228 O O . ILE A 1 162 ? -11.878 -3.021 17.360 1.00 87.44 162 ILE A O 1
ATOM 1232 N N . ASP A 1 163 ? -12.109 -1.094 16.232 1.00 85.62 163 ASP A N 1
ATOM 1233 C CA . ASP A 1 163 ? -12.892 -1.610 15.110 1.00 85.62 163 ASP A CA 1
ATOM 1234 C C . ASP A 1 163 ? -12.042 -1.881 13.858 1.00 85.62 163 ASP A C 1
ATOM 1236 O O . ASP A 1 163 ? -12.573 -2.365 12.851 1.00 85.62 163 ASP A O 1
ATOM 1240 N N . ASN A 1 164 ? -10.726 -1.640 13.926 1.00 87.94 164 ASN A N 1
ATOM 1241 C CA . ASN A 1 164 ? -9.815 -1.947 12.835 1.00 87.94 164 ASN A CA 1
ATOM 1242 C C . ASN A 1 164 ? -9.848 -3.446 12.517 1.00 87.94 164 ASN A C 1
ATOM 1244 O O . ASN A 1 164 ? -9.712 -4.308 13.391 1.00 87.94 164 ASN A O 1
ATOM 1248 N N . ILE A 1 165 ? -9.950 -3.768 11.229 1.00 88.38 165 ILE A N 1
ATOM 1249 C CA . ILE A 1 165 ? -9.929 -5.148 10.741 1.00 88.38 165 ILE A CA 1
ATOM 1250 C C . ILE A 1 165 ? -8.578 -5.420 10.107 1.00 88.38 165 ILE A C 1
ATOM 1252 O O . ILE A 1 165 ? -8.285 -4.945 9.009 1.00 88.38 165 ILE A O 1
ATOM 1256 N N . TYR A 1 166 ? -7.774 -6.211 10.803 1.00 86.38 166 TYR A N 1
ATOM 1257 C CA . TYR A 1 166 ? -6.420 -6.583 10.414 1.00 86.38 166 TYR A CA 1
ATOM 1258 C C . TYR A 1 166 ? -6.416 -7.775 9.463 1.00 86.38 166 TYR A C 1
ATOM 1260 O O . TYR A 1 166 ? -7.311 -8.620 9.507 1.00 86.38 166 TYR A O 1
ATOM 1268 N N . SER A 1 167 ? -5.400 -7.850 8.604 1.00 78.94 167 SER A N 1
ATOM 1269 C CA . SER A 1 167 ? -5.200 -9.019 7.745 1.00 78.94 167 SER A CA 1
ATOM 1270 C C . SER A 1 167 ? -4.617 -10.242 8.460 1.00 78.94 167 SER A C 1
ATOM 1272 O O . SER A 1 167 ? -4.565 -11.284 7.817 1.00 78.94 167 SER A O 1
ATOM 1274 N N . ASP A 1 168 ? -4.183 -10.110 9.721 1.00 54.91 168 ASP A N 1
ATOM 1275 C CA . ASP A 1 168 ? -3.437 -11.123 10.495 1.00 54.91 168 ASP A CA 1
ATOM 1276 C C . ASP A 1 168 ? -4.099 -12.514 10.479 1.00 54.91 168 ASP A C 1
ATOM 1278 O O . ASP A 1 168 ? -5.321 -12.624 10.608 1.00 54.91 168 ASP A O 1
ATOM 1282 N N . GLU A 1 169 ? -3.367 -13.625 10.357 1.00 46.81 169 GLU A N 1
ATOM 1283 C CA . GLU A 1 169 ? -1.913 -13.907 10.345 1.00 46.81 169 GLU A CA 1
ATOM 1284 C C . GLU A 1 169 ? -1.653 -15.107 9.412 1.00 46.81 169 GLU A C 1
ATOM 1286 O O . GLU A 1 169 ? -2.496 -16.040 9.408 1.00 46.81 169 GLU A O 1
#

Sequence (169 aa):
MAVIAQALETFKSKFGDYPWVGNPDVSVPANRNNSSHGLMKTLVGWQAVDGTQDGGTNSLGKKFTHGESVLDVSKLSLSLDWPVVDTEASPSGTTYFTDPWGNAYVYIYKDTSSHTLGTPGGPWERFGYILFSIGPDAKASSTGIVETSGEVTDFKVQDDNIDNIYSDE

Secondary structure (DSSP, 8-state):
-HHHHHHHHHHHHHHSS------S-TTSHHHHHHHHHHHHHHHTTSB-TTSPBTT-B-TTSPBP--------GGGS-BSSPPPSSTTS-S--TT--BB-TTSPBPEEE---TTT--TT-S--SS--SS-EEEE-TTT-----TTEETTTTEE-GGGGSGGGTT-EE---

Foldseek 3Di:
DVLLVQLQVVLCVVQVHGAQAAQPKLQDQVSLQQSQQLNQCPQQQQAHSLRAGAQGAFPVRDHGHGDHHSHDCVVFDKLDDADPDVVVVGGPSRIGTADPQRGGKGKHAHHSVQDGPPDPDGQAHQPDMWTKDQANVSFAGCPQQDRNNNGRGCRCVDPSNVRIGTPDD

pLDDT: mean 84.1, std 11.7, range [45.09, 94.56]

Radius of gyration: 15.5 Å; chains: 1; bounding box: 40×26×44 Å